Protein AF-S7VWP1-F1 (afdb_monomer_lite)

Foldseek 3Di:
DADQAADEPPPDDDQPVVPDPNVLQHLYHYNVCPVVSVVSVVVVVVVDDPVRVVVSRVVNVVCCVQDVPPVNVVVVVCVVPVD

Organism: NCBI:txid641526

Secondary structure (DSSP, 8-state):
-----EEEESS-PPTTTTT--GGGTSEEEEGGGGGGHHHHHHHHHHTS-HHHHHHHHHHHHHHIIIIISHHHHHHHHHHHH--

Sequence (83 aa):
MGRIPVFIDTDCRLPLDWEINWSKHVVWVRSSKAKVIEKSIAEFHKQLSPSDFITLQSDNRMLWEKYMNRNAFFKEIHDAFKH

pLDDT: mean 94.18, std 4.93, range [66.0, 97.94]

Radius of gyration: 14.52 Å; chains: 1; bounding box: 34×20×42 Å

Structure (mmCIF, N/CA/C/O backbone):
data_AF-S7VWP1-F1
#
_entry.id   AF-S7VWP1-F1
#
loop_
_atom_site.group_PDB
_atom_site.id
_atom_site.type_symbol
_atom_site.label_atom_id
_atom_site.label_alt_id
_atom_site.label_comp_id
_atom_site.label_asym_id
_atom_site.label_entity_id
_atom_site.label_seq_id
_atom_site.pdbx_PDB_ins_code
_atom_site.Cartn_x
_atom_site.Cartn_y
_atom_site.Cartn_z
_atom_site.occupancy
_atom_site.B_iso_or_equiv
_atom_site.auth_seq_id
_atom_site.auth_comp_id
_atom_site.auth_asym_id
_atom_site.auth_atom_id
_atom_site.pdbx_PDB_model_num
ATOM 1 N N . MET A 1 1 ? 4.884 13.095 6.145 1.00 69.56 1 MET A N 1
ATOM 2 C CA . MET A 1 1 ? 4.543 11.679 6.406 1.00 69.56 1 MET A CA 1
ATOM 3 C C . MET A 1 1 ? 3.657 11.163 5.281 1.00 69.56 1 MET A C 1
ATOM 5 O O . MET A 1 1 ? 2.873 11.947 4.751 1.00 69.56 1 MET A O 1
ATOM 9 N N . GLY A 1 2 ? 3.832 9.910 4.856 1.00 87.25 2 GLY A N 1
ATOM 10 C CA . GLY A 1 2 ? 3.013 9.289 3.812 1.00 87.25 2 GLY A CA 1
ATOM 11 C C . GLY A 1 2 ? 1.629 8.926 4.343 1.00 87.25 2 GLY A C 1
ATOM 12 O O . GLY A 1 2 ? 1.477 8.595 5.517 1.00 87.25 2 GLY A O 1
ATOM 13 N N . ARG A 1 3 ? 0.601 9.024 3.497 1.00 93.19 3 ARG A N 1
ATOM 14 C CA . ARG A 1 3 ? -0.737 8.520 3.838 1.00 93.19 3 ARG A CA 1
ATOM 15 C C . ARG A 1 3 ? -0.756 7.007 3.649 1.00 93.19 3 ARG A C 1
ATOM 17 O O . ARG A 1 3 ? -0.119 6.519 2.724 1.00 93.19 3 ARG A O 1
ATOM 24 N N . ILE A 1 4 ? -1.506 6.308 4.495 1.00 96.94 4 ILE A N 1
ATOM 25 C CA . ILE A 1 4 ? -1.787 4.878 4.343 1.00 96.94 4 ILE A CA 1
ATOM 26 C C . ILE A 1 4 ? -3.022 4.771 3.442 1.00 96.94 4 ILE A C 1
ATOM 28 O O . ILE A 1 4 ? -4.090 5.238 3.850 1.00 96.94 4 ILE A O 1
ATOM 32 N N . PRO A 1 5 ? -2.907 4.254 2.208 1.00 95.94 5 PRO A N 1
ATOM 33 C CA . PRO A 1 5 ? -4.045 4.145 1.307 1.00 95.94 5 PRO A CA 1
ATOM 34 C C . PRO A 1 5 ? -5.049 3.105 1.803 1.00 95.94 5 PRO A C 1
ATOM 36 O O . PRO A 1 5 ? -4.676 2.114 2.429 1.00 95.94 5 PRO A O 1
ATOM 39 N N . VAL A 1 6 ? -6.319 3.297 1.456 1.00 95.88 6 VAL A N 1
ATOM 40 C CA . VAL A 1 6 ? -7.334 2.246 1.560 1.00 95.88 6 VAL A CA 1
ATOM 41 C C . VAL A 1 6 ? -7.524 1.660 0.172 1.00 95.88 6 VAL A C 1
ATOM 43 O O . VAL A 1 6 ? -7.867 2.384 -0.761 1.00 95.88 6 VAL A O 1
ATOM 46 N N . PHE A 1 7 ? -7.282 0.362 0.037 1.00 95.75 7 PHE A N 1
ATOM 47 C CA . PHE A 1 7 ? -7.451 -0.362 -1.212 1.00 95.75 7 PHE A CA 1
ATOM 48 C C . PHE A 1 7 ? -8.693 -1.246 -1.134 1.00 95.75 7 PHE A C 1
ATOM 50 O O . PHE A 1 7 ? -8.813 -2.079 -0.236 1.00 95.75 7 PHE A O 1
ATOM 57 N N . ILE A 1 8 ? -9.610 -1.057 -2.084 1.00 94.88 8 ILE A N 1
ATOM 58 C CA . ILE A 1 8 ? -10.770 -1.929 -2.259 1.00 94.88 8 ILE A CA 1
ATOM 59 C C . ILE A 1 8 ? -10.437 -2.921 -3.369 1.00 94.88 8 I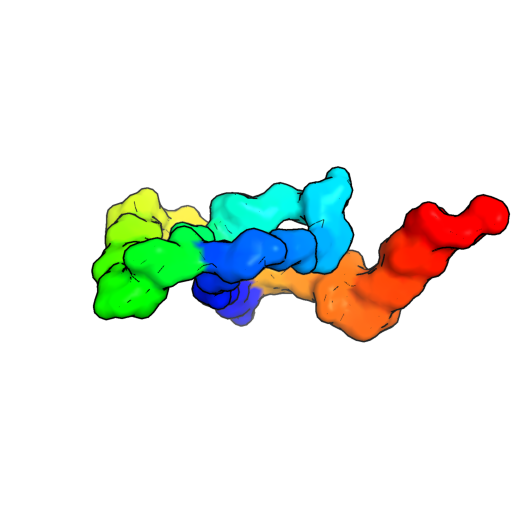LE A C 1
ATOM 61 O O . ILE A 1 8 ? -10.330 -2.547 -4.534 1.00 94.88 8 ILE A O 1
ATOM 65 N N . ASP A 1 9 ? -10.293 -4.181 -2.990 1.00 94.50 9 ASP A N 1
ATOM 66 C CA . ASP A 1 9 ? -9.992 -5.285 -3.888 1.00 94.50 9 ASP A CA 1
ATOM 67 C C . ASP A 1 9 ? -11.248 -5.692 -4.664 1.00 94.50 9 ASP A C 1
ATOM 69 O O . ASP A 1 9 ? -12.132 -6.406 -4.166 1.00 94.50 9 ASP A O 1
ATOM 73 N N . THR A 1 10 ? -11.333 -5.166 -5.881 1.00 93.69 10 THR A N 1
ATOM 74 C CA . THR A 1 10 ? -12.359 -5.464 -6.881 1.00 93.69 10 THR A CA 1
ATOM 75 C C . THR A 1 10 ? -11.843 -6.428 -7.951 1.00 93.69 10 THR A C 1
ATOM 77 O O . THR A 1 10 ? -12.297 -6.329 -9.087 1.00 93.69 10 THR A O 1
ATOM 80 N N . ASP A 1 11 ? -10.890 -7.310 -7.616 1.00 92.31 11 ASP A N 1
ATOM 81 C CA . ASP A 1 11 ? -10.230 -8.220 -8.567 1.00 92.31 11 ASP A CA 1
ATOM 82 C C . ASP A 1 11 ? -9.432 -7.470 -9.654 1.00 92.31 11 ASP A C 1
ATOM 84 O O . ASP A 1 11 ? -9.622 -7.642 -10.858 1.00 92.31 11 ASP A O 1
ATOM 88 N N . CYS A 1 12 ? -8.554 -6.557 -9.220 1.00 92.06 12 CYS A N 1
ATOM 89 C CA . CYS A 1 12 ? -7.663 -5.805 -10.104 1.00 92.06 12 CYS A CA 1
ATOM 90 C C . CYS A 1 12 ? -6.187 -6.068 -9.784 1.00 92.06 12 CYS A C 1
ATOM 92 O O . CYS A 1 12 ? -5.822 -6.407 -8.659 1.00 92.06 12 CYS A O 1
ATOM 94 N N . ARG A 1 13 ? -5.319 -5.887 -10.786 1.00 93.06 13 ARG A N 1
ATOM 95 C CA . ARG A 1 13 ? -3.868 -5.914 -10.577 1.00 93.06 13 ARG A CA 1
ATOM 96 C C . ARG A 1 13 ? -3.382 -4.557 -10.098 1.00 93.06 13 ARG A C 1
ATOM 98 O O . ARG A 1 13 ? -3.770 -3.525 -10.649 1.00 93.06 13 ARG A O 1
ATOM 105 N N . LEU A 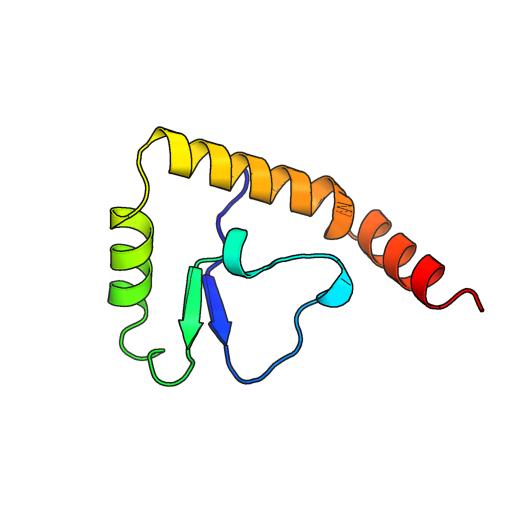1 14 ? -2.516 -4.571 -9.092 1.00 95.50 14 LEU A N 1
ATOM 106 C CA . LEU A 1 14 ? -1.878 -3.362 -8.594 1.00 95.50 14 LEU A CA 1
ATOM 107 C C . LEU A 1 14 ? -0.622 -3.038 -9.417 1.00 95.50 14 LEU A C 1
ATOM 109 O O . LEU A 1 14 ? -0.005 -3.940 -9.987 1.00 95.50 14 LEU A O 1
ATOM 113 N N . PRO A 1 15 ? -0.221 -1.759 -9.502 1.00 95.00 15 PRO A N 1
ATOM 114 C CA . PRO A 1 15 ? 0.986 -1.384 -10.225 1.00 9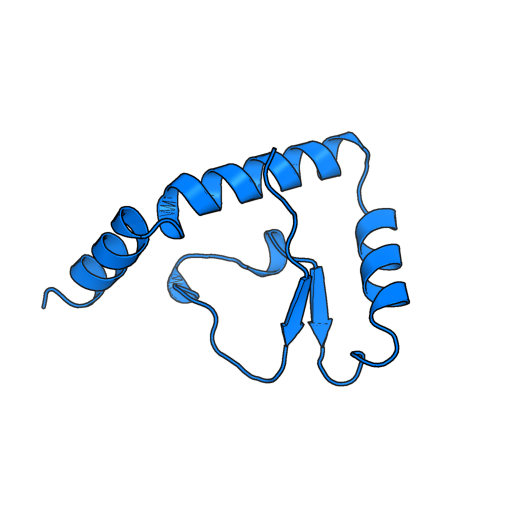5.00 15 PRO A CA 1
ATOM 115 C C . PRO A 1 15 ? 2.225 -2.046 -9.610 1.00 95.00 15 PRO A C 1
ATOM 117 O O . PRO A 1 15 ? 2.390 -2.018 -8.388 1.00 95.00 15 PRO A O 1
ATOM 120 N N . LEU A 1 16 ? 3.101 -2.589 -10.462 1.00 95.56 16 LEU A N 1
ATOM 121 C CA . LEU A 1 16 ? 4.352 -3.246 -10.059 1.00 95.56 16 LEU A CA 1
ATOM 122 C C . LEU A 1 16 ? 4.133 -4.346 -8.997 1.00 95.56 16 LEU A C 1
ATOM 124 O O . LEU A 1 16 ? 4.906 -4.459 -8.047 1.00 95.56 16 LEU A O 1
ATOM 128 N N . ASP A 1 17 ? 3.063 -5.136 -9.115 1.00 94.69 17 ASP A N 1
ATOM 129 C CA . ASP A 1 17 ? 2.712 -6.208 -8.165 1.00 94.69 17 ASP A CA 1
ATOM 130 C C . ASP A 1 17 ? 3.763 -7.329 -8.064 1.00 94.69 17 ASP A C 1
ATOM 132 O O . ASP A 1 17 ? 3.798 -8.049 -7.067 1.00 94.69 17 ASP A O 1
ATOM 136 N N . TRP A 1 18 ? 4.661 -7.435 -9.046 1.00 93.56 18 TRP A N 1
ATOM 137 C CA . TRP A 1 18 ? 5.841 -8.303 -8.999 1.00 93.56 18 TRP A CA 1
ATOM 138 C C . TRP A 1 18 ? 6.952 -7.799 -8.065 1.00 93.56 18 TRP A C 1
ATOM 140 O O . TRP A 1 18 ? 7.772 -8.596 -7.620 1.00 93.56 18 TRP A O 1
ATOM 150 N N . GLU A 1 19 ? 6.986 -6.500 -7.764 1.00 94.69 19 GLU A N 1
ATOM 151 C CA . GLU A 1 19 ? 8.039 -5.846 -6.973 1.00 94.69 19 GLU A CA 1
ATOM 152 C C . GLU A 1 19 ? 7.515 -5.374 -5.605 1.00 94.69 19 GLU A C 1
ATOM 154 O O . GLU A 1 19 ? 8.218 -5.421 -4.594 1.00 94.69 19 GLU A O 1
ATOM 159 N N . ILE A 1 20 ? 6.258 -4.927 -5.540 1.00 96.56 20 ILE A N 1
ATOM 160 C CA . ILE A 1 20 ? 5.683 -4.279 -4.359 1.00 96.56 20 ILE A CA 1
ATOM 161 C C . ILE A 1 20 ? 4.727 -5.221 -3.631 1.00 96.56 20 ILE A C 1
ATOM 163 O O . ILE A 1 20 ? 3.663 -5.587 -4.131 1.00 96.56 20 ILE A O 1
ATOM 167 N N . ASN A 1 21 ? 5.042 -5.520 -2.368 1.00 96.31 21 ASN A N 1
ATOM 168 C CA . ASN A 1 21 ? 4.124 -6.231 -1.483 1.00 96.31 21 ASN A CA 1
ATOM 169 C C . ASN A 1 21 ? 3.069 -5.280 -0.892 1.00 96.31 21 ASN A C 1
ATOM 171 O O . ASN A 1 21 ? 3.174 -4.826 0.250 1.00 96.31 21 ASN A O 1
ATOM 175 N N . TRP A 1 22 ? 2.027 -4.999 -1.671 1.00 96.56 22 TRP A N 1
ATOM 176 C CA . TRP A 1 22 ? 0.979 -4.036 -1.327 1.00 96.56 22 TRP A CA 1
ATOM 177 C C . TRP A 1 22 ? 0.241 -4.322 -0.017 1.00 96.56 22 TRP A C 1
ATOM 179 O O . TRP A 1 22 ? -0.150 -3.378 0.667 1.00 96.56 22 TRP A O 1
ATOM 189 N N . SER A 1 23 ? 0.115 -5.590 0.390 1.00 94.19 23 SER A N 1
ATOM 190 C CA . SER A 1 23 ? -0.537 -5.956 1.659 1.00 94.19 23 SER A CA 1
ATOM 191 C C . SER A 1 23 ? 0.151 -5.373 2.902 1.00 94.19 23 SER A C 1
ATOM 193 O O . SER A 1 23 ? -0.478 -5.265 3.950 1.00 94.19 23 SER A O 1
ATOM 195 N N . LYS A 1 24 ? 1.417 -4.948 2.781 1.00 95.81 24 LYS A N 1
ATOM 196 C CA . LYS A 1 24 ? 2.168 -4.266 3.845 1.00 95.81 24 LYS A CA 1
ATOM 197 C C . LYS A 1 24 ? 1.964 -2.754 3.881 1.00 95.81 24 LYS A C 1
ATOM 199 O O . LYS A 1 24 ? 2.368 -2.129 4.851 1.00 95.81 24 LYS A O 1
ATOM 204 N N . HIS A 1 25 ? 1.389 -2.160 2.837 1.00 96.94 25 HIS A N 1
ATOM 205 C CA . HIS A 1 25 ? 1.353 -0.706 2.664 1.00 96.94 25 HIS A CA 1
ATOM 206 C C . HIS A 1 25 ? -0.053 -0.112 2.753 1.00 96.94 25 HIS A C 1
ATOM 208 O O . HIS A 1 25 ? -0.187 1.065 3.086 1.00 96.94 25 HIS A O 1
ATOM 214 N N . VAL A 1 26 ? -1.094 -0.904 2.490 1.00 96.81 26 VAL A N 1
ATOM 215 C CA . VAL A 1 26 ? -2.477 -0.421 2.389 1.00 96.81 26 VAL A CA 1
ATOM 216 C C . VAL A 1 26 ? -3.391 -1.087 3.408 1.00 96.81 26 VAL A C 1
ATOM 218 O O . VAL A 1 26 ? -3.176 -2.225 3.823 1.00 96.81 26 VAL A O 1
ATOM 221 N N . VAL A 1 27 ? -4.485 -0.407 3.737 1.00 96.50 27 VAL A N 1
ATOM 222 C CA . VAL A 1 27 ? -5.650 -1.057 4.336 1.00 96.50 27 VAL A CA 1
ATOM 223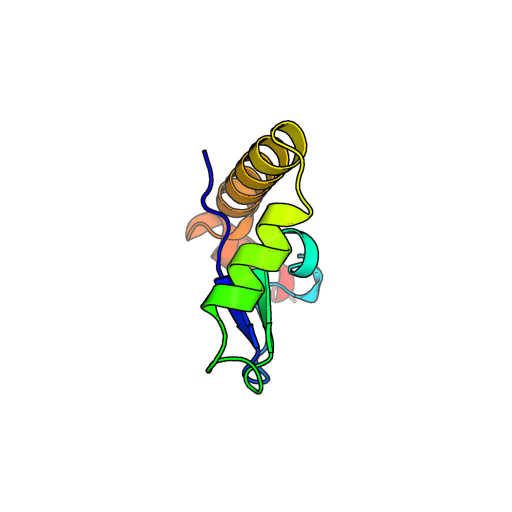 C C . VAL A 1 27 ? -6.332 -1.875 3.244 1.00 96.50 27 VAL A C 1
ATOM 225 O O . VAL A 1 27 ? -6.957 -1.308 2.347 1.00 96.50 27 VAL A O 1
ATOM 228 N N . TRP A 1 28 ? -6.198 -3.198 3.299 1.00 95.06 28 TRP A N 1
ATOM 229 C CA . TRP A 1 28 ? -6.778 -4.096 2.300 1.00 95.06 28 TRP A CA 1
ATOM 230 C C . TRP A 1 28 ? -8.230 -4.442 2.636 1.00 95.06 28 TRP A C 1
ATOM 232 O O . TRP A 1 28 ? -8.511 -5.114 3.631 1.00 95.06 28 TRP A O 1
ATOM 242 N N . VAL A 1 29 ? -9.166 -4.034 1.784 1.00 94.06 29 VAL A N 1
ATOM 243 C CA . VAL A 1 29 ? -10.601 -4.275 1.962 1.00 94.06 29 VAL A CA 1
ATOM 244 C C . VAL A 1 29 ? -11.121 -5.084 0.784 1.00 94.06 29 VAL A C 1
ATOM 246 O O . VAL A 1 29 ? -11.109 -4.620 -0.348 1.00 94.06 29 VAL A O 1
ATOM 249 N N . ARG A 1 30 ? -11.632 -6.294 1.031 1.00 90.81 30 ARG A N 1
ATOM 250 C CA . ARG A 1 30 ? -12.317 -7.063 -0.023 1.00 90.81 30 ARG A CA 1
ATOM 251 C C . ARG A 1 30 ? -13.581 -6.331 -0.473 1.00 90.81 30 ARG A C 1
ATOM 253 O O . ARG A 1 30 ? -14.342 -5.873 0.379 1.00 90.81 30 ARG A O 1
ATOM 260 N N . SER A 1 31 ? -13.861 -6.296 -1.775 1.00 91.19 31 SER A N 1
ATOM 261 C CA . SER A 1 31 ? -15.081 -5.688 -2.340 1.00 91.19 31 SER A CA 1
ATOM 262 C C . SER A 1 31 ? -16.379 -6.187 -1.691 1.00 91.19 31 SER A C 1
ATOM 264 O O . SER A 1 31 ? -17.284 -5.396 -1.434 1.00 91.19 31 SER A O 1
ATOM 266 N N . SER A 1 32 ? -16.449 -7.467 -1.310 1.00 90.38 32 SER A N 1
ATOM 267 C CA . SER A 1 32 ? -17.588 -8.042 -0.572 1.00 90.38 32 SER A CA 1
ATOM 268 C C . SER A 1 32 ? -17.847 -7.392 0.795 1.00 90.38 32 SER A C 1
ATOM 270 O O . SER A 1 32 ? -18.962 -7.456 1.311 1.00 90.38 32 SER A O 1
ATOM 272 N N . LYS A 1 33 ? -16.840 -6.729 1.374 1.00 87.62 33 LYS A N 1
ATOM 273 C CA . LYS A 1 33 ? -16.907 -5.980 2.635 1.00 87.62 33 LYS A CA 1
ATOM 274 C C . LYS A 1 33 ? -16.969 -4.462 2.435 1.00 87.62 33 LYS A C 1
ATOM 276 O O . LYS A 1 33 ? -16.937 -3.731 3.420 1.00 87.62 33 LYS A O 1
ATOM 281 N N . ALA A 1 34 ? -17.115 -3.963 1.206 1.00 83.44 34 ALA A N 1
ATOM 282 C CA . ALA A 1 34 ? -17.123 -2.522 0.933 1.00 83.44 34 ALA A CA 1
ATOM 283 C C . ALA A 1 34 ? -18.241 -1.762 1.676 1.00 83.44 34 ALA A C 1
ATOM 285 O O . ALA A 1 34 ? -18.059 -0.607 2.044 1.00 83.44 34 ALA A O 1
ATOM 286 N N . LYS A 1 35 ? -19.374 -2.420 1.967 1.00 88.25 35 LYS A N 1
ATOM 287 C CA . LYS A 1 35 ? -20.478 -1.842 2.761 1.00 88.25 35 LYS A CA 1
ATOM 288 C C . LYS A 1 35 ? -20.147 -1.626 4.246 1.00 88.25 35 LYS A C 1
ATOM 290 O O . LYS A 1 35 ? -20.923 -0.976 4.930 1.00 88.25 35 LYS A O 1
ATOM 295 N N . VAL A 1 36 ? -19.050 -2.207 4.736 1.00 91.19 36 VAL A N 1
ATOM 296 C CA . VAL A 1 36 ? -18.557 -2.111 6.124 1.00 91.19 36 VAL A CA 1
ATOM 297 C C . VAL A 1 36 ? -17.087 -1.669 6.148 1.00 91.19 36 VAL A C 1
ATOM 299 O O . VAL A 1 36 ? -16.269 -2.134 6.952 1.00 91.19 36 VAL A O 1
ATOM 302 N N . ILE A 1 37 ? -16.721 -0.803 5.202 1.00 92.88 37 ILE A N 1
ATOM 303 C CA . ILE A 1 37 ? -15.354 -0.313 5.012 1.00 92.88 37 ILE A CA 1
ATOM 304 C C . ILE A 1 37 ? -14.832 0.425 6.249 1.00 92.88 37 ILE A C 1
ATOM 306 O O . ILE A 1 37 ? -13.672 0.264 6.618 1.00 92.88 37 ILE A O 1
ATOM 310 N N . GLU A 1 38 ? -15.698 1.153 6.950 1.00 94.38 38 GLU A N 1
ATOM 311 C CA . GLU A 1 38 ? -15.381 1.876 8.177 1.00 94.38 38 GLU A CA 1
ATOM 312 C C . GLU A 1 38 ? -14.895 0.937 9.285 1.00 94.38 38 GLU A C 1
ATOM 314 O O . GLU A 1 38 ? -13.914 1.241 9.966 1.00 94.38 38 GLU A O 1
ATOM 319 N N . LYS A 1 39 ? -15.516 -0.244 9.417 1.00 93.75 39 LYS A N 1
ATOM 320 C CA . LYS A 1 39 ? -15.091 -1.268 10.382 1.00 93.75 39 LYS A CA 1
ATOM 321 C C . LYS A 1 39 ? -13.743 -1.854 9.998 1.00 93.75 39 LYS A C 1
ATOM 323 O O . LYS A 1 39 ? -12.883 -1.985 10.860 1.00 93.75 39 LYS A O 1
ATOM 328 N N . SER A 1 40 ? -13.539 -2.127 8.710 1.00 91.75 40 SER A N 1
ATOM 329 C CA . SER A 1 40 ? -12.280 -2.686 8.202 1.00 91.75 40 SER A CA 1
ATOM 330 C C . SER A 1 40 ? -11.103 -1.728 8.437 1.00 91.75 40 SER A C 1
ATOM 332 O O . SER A 1 40 ? -10.043 -2.147 8.895 1.00 91.75 40 SER A O 1
ATOM 334 N N . ILE A 1 41 ? -11.306 -0.427 8.198 1.00 94.56 41 ILE A N 1
ATOM 335 C CA . ILE A 1 41 ? -10.308 0.617 8.476 1.00 94.56 41 ILE A CA 1
ATOM 336 C C . ILE A 1 41 ? -10.029 0.710 9.981 1.00 94.56 41 ILE A C 1
ATOM 338 O O . ILE A 1 41 ? -8.870 0.712 10.397 1.00 94.56 41 ILE A O 1
ATOM 342 N N . ALA A 1 42 ? -11.071 0.754 10.814 1.00 95.38 42 ALA A N 1
ATOM 343 C CA . ALA A 1 42 ? -10.906 0.842 12.263 1.00 95.38 42 ALA A CA 1
ATOM 344 C C . ALA A 1 42 ? -10.187 -0.387 12.847 1.00 95.38 42 ALA A C 1
ATOM 346 O O . ALA A 1 42 ? -9.322 -0.239 13.706 1.00 95.38 42 ALA A O 1
ATOM 347 N N . GLU A 1 43 ? -10.524 -1.595 12.391 1.00 94.88 43 GLU A N 1
ATOM 348 C CA . GLU A 1 43 ? -9.884 -2.847 12.809 1.00 94.88 43 GLU A CA 1
ATOM 349 C C . GLU A 1 43 ? -8.410 -2.902 12.415 1.00 94.88 43 GLU A C 1
ATOM 351 O O . GLU A 1 43 ? -7.591 -3.315 13.232 1.00 94.88 43 GLU A O 1
ATOM 356 N N . PHE A 1 44 ? -8.064 -2.444 11.211 1.00 95.56 44 PHE A N 1
ATOM 357 C CA . PHE A 1 44 ? -6.675 -2.341 10.774 1.00 95.56 44 PHE A CA 1
ATOM 358 C C . PHE A 1 44 ? -5.867 -1.416 11.691 1.00 95.56 44 PHE A C 1
ATOM 360 O O . PHE A 1 44 ? -4.835 -1.814 12.223 1.00 95.56 44 PHE A O 1
ATOM 367 N N . HIS A 1 45 ? -6.357 -0.199 11.948 1.00 95.69 45 HIS A N 1
ATOM 368 C CA . HIS A 1 45 ? -5.627 0.754 12.788 1.00 95.69 45 HIS A CA 1
ATOM 369 C C . HIS A 1 45 ? -5.538 0.325 14.256 1.00 95.69 45 HIS A C 1
ATOM 371 O O . HIS A 1 45 ? -4.544 0.632 14.904 1.00 95.69 45 HIS A O 1
ATOM 377 N N . LYS A 1 4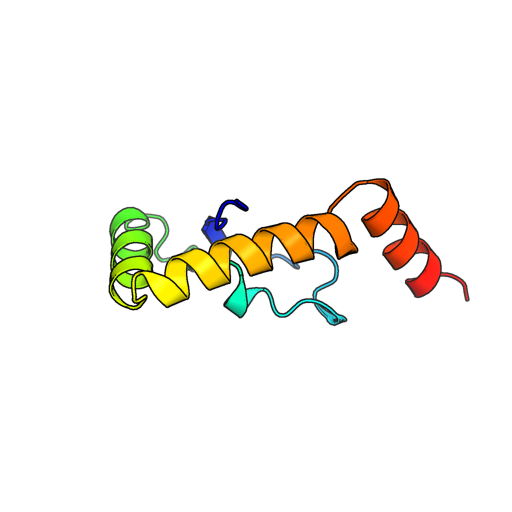6 ? -6.520 -0.423 14.778 1.00 96.81 46 LYS A N 1
ATOM 378 C CA . LYS A 1 46 ? -6.465 -0.994 16.137 1.00 96.81 46 LYS A CA 1
ATOM 379 C C . LYS A 1 46 ? -5.347 -2.024 16.324 1.00 96.81 46 LYS A C 1
ATOM 381 O O . LYS A 1 46 ? -4.958 -2.268 17.460 1.00 96.81 46 LYS A O 1
ATOM 386 N N . GLN A 1 47 ? -4.864 -2.640 15.245 1.00 95.81 47 GLN A N 1
ATOM 387 C CA . GLN A 1 47 ? -3.767 -3.613 15.293 1.00 95.81 47 GLN A CA 1
ATOM 388 C C . GLN A 1 47 ? -2.387 -2.947 15.322 1.00 95.81 47 GLN A C 1
ATOM 390 O O . GLN A 1 47 ? -1.403 -3.618 15.6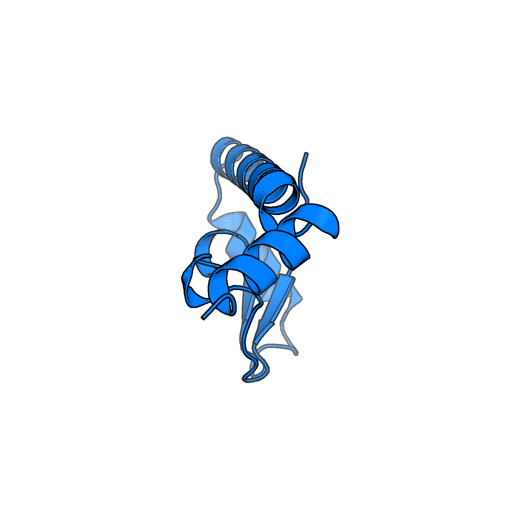16 1.00 95.81 47 GLN A O 1
ATOM 395 N N . LEU A 1 48 ? -2.302 -1.648 15.021 1.00 97.00 48 LEU A N 1
ATOM 396 C CA . LEU A 1 48 ? -1.042 -0.915 14.970 1.00 97.00 48 LEU A CA 1
ATOM 397 C C . LEU A 1 48 ? -0.762 -0.240 16.310 1.00 97.00 48 LEU A C 1
ATOM 399 O O . LEU A 1 48 ? -1.608 0.475 16.852 1.00 97.00 48 LEU A O 1
ATOM 403 N N . SER A 1 49 ? 0.462 -0.392 16.811 1.00 97.88 49 SER A N 1
ATOM 404 C CA . SER A 1 49 ? 0.955 0.515 17.843 1.00 97.88 49 SER A CA 1
ATOM 405 C C . SER A 1 49 ? 1.187 1.918 17.255 1.00 97.88 49 SER A C 1
ATOM 407 O O . SER A 1 49 ? 1.322 2.073 16.035 1.00 97.88 49 SER A O 1
ATOM 409 N N . PRO A 1 50 ? 1.292 2.968 18.091 1.00 97.19 50 PRO A N 1
ATOM 410 C CA . PRO A 1 50 ? 1.653 4.300 17.613 1.00 97.19 50 PRO A CA 1
ATOM 411 C C . PRO A 1 50 ? 2.962 4.321 16.811 1.00 97.19 50 PRO A C 1
ATOM 413 O O . PRO A 1 50 ? 3.048 5.023 15.806 1.00 97.19 50 PRO A O 1
ATOM 416 N N . SER A 1 51 ? 3.965 3.529 17.206 1.00 97.88 51 SER A N 1
ATOM 417 C CA . SER A 1 51 ? 5.219 3.400 16.455 1.00 97.88 51 SER A CA 1
ATOM 418 C C . SER A 1 51 ? 5.024 2.692 15.119 1.00 97.88 51 SER A C 1
ATOM 420 O O . SER A 1 51 ? 5.539 3.176 14.115 1.00 97.88 51 SER A O 1
ATOM 422 N N . ASP A 1 52 ? 4.243 1.609 15.069 1.00 97.56 52 ASP A N 1
ATOM 423 C CA . ASP A 1 52 ? 3.982 0.890 13.812 1.00 97.56 52 ASP A CA 1
ATOM 424 C C . ASP A 1 52 ? 3.243 1.779 12.815 1.00 97.56 52 ASP A C 1
ATOM 426 O O . ASP A 1 52 ? 3.533 1.758 11.622 1.00 97.56 52 ASP A O 1
ATOM 430 N N . PHE A 1 53 ? 2.325 2.613 13.305 1.00 97.12 53 PHE A N 1
ATOM 431 C CA . PHE A 1 53 ? 1.615 3.578 12.479 1.00 97.12 53 PHE A CA 1
ATOM 432 C C . PHE A 1 53 ? 2.571 4.593 11.834 1.00 97.12 53 PHE A C 1
ATOM 434 O O . PHE A 1 53 ? 2.505 4.810 10.624 1.00 97.12 53 PHE A O 1
ATOM 441 N N . ILE A 1 54 ? 3.495 5.174 12.605 1.00 97.62 54 ILE A N 1
ATOM 442 C CA . ILE A 1 54 ? 4.494 6.125 12.086 1.00 97.62 54 ILE A CA 1
ATOM 443 C C . ILE A 1 54 ? 5.466 5.446 11.113 1.00 97.62 54 ILE A C 1
ATOM 445 O O . ILE A 1 54 ? 5.795 6.020 10.068 1.00 97.62 54 ILE A O 1
ATOM 449 N N . THR A 1 55 ? 5.897 4.222 11.420 1.00 97.81 55 THR A N 1
ATOM 450 C CA . THR A 1 55 ? 6.732 3.410 10.526 1.00 97.81 55 THR A CA 1
ATOM 451 C C . THR A 1 55 ? 6.012 3.173 9.205 1.00 97.81 55 THR A C 1
ATOM 453 O O . THR A 1 55 ? 6.529 3.536 8.154 1.00 97.81 55 THR A O 1
ATOM 456 N N . LEU A 1 56 ? 4.762 2.713 9.245 1.00 97.62 56 LEU A N 1
ATOM 457 C CA . LEU A 1 56 ? 3.962 2.450 8.052 1.00 97.62 56 LEU A CA 1
ATOM 458 C C . LEU A 1 56 ? 3.726 3.713 7.204 1.00 97.62 56 LEU A C 1
ATOM 460 O O . LEU A 1 56 ? 3.730 3.654 5.971 1.00 97.62 56 LEU A O 1
ATOM 464 N N . GLN A 1 57 ? 3.546 4.876 7.831 1.00 97.75 57 GLN A N 1
ATOM 465 C CA . GLN A 1 57 ? 3.466 6.157 7.122 1.00 97.75 57 GLN A CA 1
ATOM 466 C C . GLN A 1 57 ? 4.792 6.543 6.453 1.00 97.75 57 GLN A C 1
ATOM 468 O O . GLN A 1 57 ? 4.793 7.146 5.374 1.00 97.75 57 GLN A O 1
ATOM 473 N N . SER A 1 58 ? 5.916 6.228 7.089 1.00 97.94 58 SER A N 1
ATOM 474 C CA . SER A 1 58 ? 7.254 6.477 6.548 1.00 97.94 58 SER A CA 1
ATOM 475 C C . SER A 1 58 ? 7.545 5.532 5.382 1.00 97.94 58 SER A C 1
ATOM 477 O O . SER A 1 58 ? 7.951 5.989 4.315 1.00 97.94 58 SER A O 1
ATOM 479 N N . ASP A 1 59 ? 7.198 4.255 5.519 1.00 97.56 59 ASP A N 1
ATOM 480 C CA . ASP A 1 59 ? 7.319 3.238 4.473 1.00 97.56 59 ASP A CA 1
ATOM 481 C C . ASP A 1 59 ? 6.480 3.583 3.242 1.00 97.56 59 ASP A C 1
ATOM 483 O O . ASP A 1 59 ? 6.970 3.520 2.116 1.00 97.56 59 ASP A O 1
ATOM 487 N N . ASN A 1 60 ? 5.237 4.036 3.435 1.00 97.62 60 ASN A N 1
ATOM 488 C CA . ASN A 1 60 ? 4.395 4.514 2.335 1.00 97.62 60 ASN A CA 1
ATOM 489 C C . ASN A 1 60 ? 4.993 5.738 1.629 1.00 97.62 60 ASN A C 1
ATOM 491 O O . ASN A 1 60 ? 4.875 5.876 0.410 1.00 97.62 60 ASN A O 1
ATOM 495 N N . ARG A 1 61 ? 5.651 6.640 2.370 1.00 97.31 61 ARG A N 1
ATOM 496 C CA . ARG A 1 61 ? 6.339 7.786 1.763 1.00 97.31 61 ARG A CA 1
ATOM 497 C C . ARG A 1 61 ? 7.523 7.331 0.913 1.00 97.31 61 ARG A C 1
ATOM 499 O O . ARG A 1 61 ? 7.644 7.797 -0.218 1.00 97.31 61 ARG A O 1
ATOM 506 N N . MET A 1 62 ? 8.344 6.420 1.431 1.00 96.94 62 MET A N 1
ATOM 507 C CA . MET A 1 62 ? 9.490 5.870 0.706 1.00 96.94 62 MET A CA 1
ATOM 508 C C . MET A 1 62 ? 9.054 5.104 -0.543 1.00 96.94 62 MET A C 1
ATOM 510 O O . MET A 1 62 ? 9.631 5.303 -1.607 1.00 96.94 62 MET A O 1
ATOM 514 N N . LEU A 1 63 ? 7.997 4.291 -0.456 1.00 97.06 63 LEU A N 1
ATOM 515 C CA . LEU A 1 63 ? 7.414 3.600 -1.610 1.00 97.06 63 LEU A CA 1
ATOM 516 C C . LEU A 1 63 ? 6.990 4.592 -2.698 1.00 97.06 63 LEU A C 1
ATOM 518 O O . LEU A 1 63 ? 7.264 4.374 -3.879 1.00 97.06 63 LEU A O 1
ATOM 522 N N . TRP A 1 64 ? 6.360 5.706 -2.313 1.00 96.19 64 TRP A N 1
ATOM 523 C CA . TRP A 1 64 ? 5.955 6.734 -3.268 1.00 96.19 64 TRP A CA 1
ATOM 524 C C . TRP A 1 64 ? 7.146 7.387 -3.974 1.00 96.19 64 TRP A C 1
ATOM 526 O O . TRP A 1 64 ? 7.161 7.525 -5.199 1.00 96.19 64 TRP A O 1
ATOM 536 N N . GLU A 1 65 ? 8.160 7.779 -3.207 1.00 95.69 65 GLU A N 1
ATOM 537 C CA . GLU A 1 65 ? 9.384 8.384 -3.737 1.00 95.69 65 GLU A CA 1
ATOM 538 C C . GLU A 1 65 ? 10.181 7.408 -4.605 1.00 95.69 65 GLU A C 1
ATOM 540 O O . GLU A 1 65 ? 10.742 7.822 -5.617 1.00 95.69 65 GLU A O 1
ATOM 545 N N . LYS A 1 66 ? 10.185 6.119 -4.258 1.00 95.94 66 LYS A N 1
ATOM 546 C CA . LYS A 1 66 ? 10.944 5.098 -4.977 1.00 95.94 66 LYS A CA 1
ATOM 547 C C . LYS A 1 66 ? 10.258 4.619 -6.252 1.00 95.94 66 LYS A C 1
ATOM 549 O O . LYS A 1 66 ? 10.960 4.393 -7.225 1.00 95.94 66 LYS A O 1
ATOM 554 N N . TYR A 1 67 ? 8.930 4.477 -6.255 1.00 96.62 67 TYR A N 1
ATOM 555 C CA . TYR A 1 67 ? 8.228 3.759 -7.326 1.00 96.62 67 TYR A CA 1
ATOM 556 C C . TYR A 1 67 ? 7.008 4.478 -7.911 1.00 96.62 67 TYR A C 1
ATOM 558 O O . TYR A 1 67 ? 6.731 4.315 -9.092 1.00 96.62 67 TYR A O 1
ATOM 566 N N . MET A 1 68 ? 6.251 5.246 -7.119 1.00 95.25 68 MET A N 1
ATOM 567 C CA . MET A 1 68 ? 4.914 5.716 -7.541 1.00 95.25 68 MET A CA 1
ATOM 568 C C . MET A 1 68 ? 4.855 7.176 -7.996 1.00 95.25 68 MET A C 1
ATOM 570 O O . MET A 1 68 ? 3.813 7.640 -8.458 1.00 95.25 68 MET A O 1
ATOM 574 N N . ASN A 1 69 ? 5.960 7.922 -7.923 1.00 94.44 69 ASN A N 1
ATOM 575 C CA . ASN A 1 69 ? 6.041 9.185 -8.651 1.00 94.44 69 ASN A CA 1
ATOM 576 C C . ASN A 1 69 ? 6.203 8.924 -10.157 1.00 94.44 69 ASN A C 1
ATOM 578 O O . ASN A 1 69 ? 6.741 7.899 -10.565 1.00 94.44 69 ASN A O 1
ATOM 582 N N . ARG A 1 70 ? 5.777 9.892 -10.980 1.00 94.25 70 ARG A N 1
ATOM 583 C CA . ARG A 1 70 ? 5.766 9.777 -12.447 1.00 94.25 70 ARG A CA 1
ATOM 584 C C . ARG A 1 70 ? 7.089 9.244 -13.009 1.00 94.25 70 ARG A C 1
ATOM 586 O O . ARG A 1 70 ? 7.077 8.280 -13.761 1.00 94.25 70 ARG A O 1
ATOM 593 N N . ASN A 1 71 ? 8.208 9.869 -12.652 1.00 96.19 71 ASN A N 1
ATOM 594 C CA . ASN A 1 71 ? 9.504 9.537 -13.242 1.00 96.19 71 ASN A CA 1
ATOM 595 C C . ASN A 1 71 ? 9.964 8.138 -12.829 1.00 96.19 71 ASN A C 1
ATOM 597 O O . ASN A 1 71 ? 10.400 7.370 -13.681 1.00 96.19 71 ASN A O 1
ATOM 601 N N . ALA A 1 72 ? 9.834 7.805 -11.543 1.00 96.06 72 ALA A N 1
ATOM 602 C CA . ALA A 1 72 ? 10.170 6.480 -11.044 1.00 96.06 72 ALA A CA 1
ATOM 603 C C . ALA A 1 72 ? 9.311 5.396 -11.702 1.00 96.06 72 ALA A C 1
ATOM 605 O O . ALA A 1 72 ? 9.852 4.449 -12.255 1.00 96.06 72 ALA A O 1
ATOM 606 N N . PHE A 1 73 ? 7.990 5.577 -11.734 1.00 96.38 73 PHE A N 1
ATOM 607 C CA . PHE A 1 73 ? 7.076 4.585 -12.290 1.00 96.38 73 PHE A CA 1
ATOM 608 C C . PHE A 1 73 ? 7.390 4.267 -13.756 1.00 96.38 73 PHE A C 1
ATOM 610 O O . PHE A 1 73 ? 7.530 3.106 -14.126 1.00 96.38 73 PHE A O 1
ATOM 617 N N . PHE A 1 74 ? 7.556 5.294 -14.596 1.00 95.50 74 PHE A N 1
ATOM 618 C CA . PHE A 1 74 ? 7.876 5.079 -16.008 1.00 95.50 74 PHE A CA 1
ATOM 619 C C . PHE A 1 74 ? 9.264 4.472 -16.219 1.00 95.50 74 PHE A C 1
ATOM 621 O O . PHE A 1 74 ? 9.442 3.736 -17.186 1.00 95.50 74 PHE A O 1
ATOM 628 N N . LYS A 1 75 ? 10.224 4.736 -15.325 1.00 95.62 75 LYS A N 1
ATOM 629 C CA . LYS A 1 75 ? 11.526 4.069 -15.350 1.00 95.62 75 LYS A CA 1
ATOM 630 C C . LYS A 1 75 ? 11.384 2.570 -15.078 1.00 95.62 75 LYS A C 1
ATOM 632 O O . LYS A 1 75 ? 11.882 1.783 -15.871 1.00 95.62 75 LYS A O 1
ATOM 637 N N . GLU A 1 76 ? 10.670 2.182 -14.022 1.00 95.56 76 GLU A N 1
ATOM 638 C CA . GLU A 1 76 ? 10.459 0.764 -13.686 1.00 95.56 76 GLU A CA 1
ATOM 639 C C . GLU A 1 76 ? 9.736 0.014 -14.810 1.00 95.56 76 GLU A C 1
ATOM 641 O O . GLU A 1 76 ? 10.116 -1.095 -15.170 1.00 95.56 76 GLU A O 1
ATOM 646 N N . ILE A 1 77 ? 8.720 0.640 -15.414 1.00 95.12 77 ILE A N 1
ATOM 647 C CA . ILE A 1 77 ? 8.019 0.071 -16.569 1.00 95.12 77 ILE A CA 1
ATOM 648 C C . ILE A 1 77 ? 8.959 -0.051 -17.771 1.00 95.12 77 ILE A C 1
ATOM 650 O O . ILE A 1 77 ? 9.018 -1.112 -18.383 1.00 95.12 77 ILE A O 1
ATOM 654 N N . HIS A 1 78 ? 9.709 1.000 -18.111 1.00 95.38 78 HIS A N 1
ATOM 655 C CA . HIS A 1 78 ? 10.685 0.940 -19.198 1.00 95.38 78 HIS A CA 1
ATOM 656 C C . HIS A 1 78 ? 11.671 -0.212 -18.988 1.00 95.38 78 HIS A C 1
ATOM 658 O O . HIS A 1 78 ? 11.855 -1.017 -19.894 1.00 95.38 78 HIS A O 1
ATOM 664 N N . ASP A 1 79 ? 12.265 -0.314 -17.799 1.00 93.81 79 ASP A N 1
ATOM 665 C CA . ASP A 1 79 ? 13.268 -1.330 -17.486 1.00 93.81 79 ASP A CA 1
ATOM 666 C C . ASP A 1 79 ? 12.674 -2.749 -17.520 1.00 93.81 79 ASP A C 1
ATOM 668 O O . ASP A 1 79 ? 13.337 -3.668 -17.998 1.00 93.81 79 ASP A O 1
ATOM 672 N N . ALA A 1 80 ? 11.407 -2.920 -17.126 1.00 93.06 80 ALA A N 1
ATOM 673 C CA . ALA A 1 80 ? 10.688 -4.193 -17.217 1.00 93.06 80 ALA A CA 1
ATOM 674 C C . ALA A 1 80 ? 10.378 -4.645 -18.659 1.00 93.06 80 ALA A C 1
ATOM 676 O O . ALA A 1 80 ? 10.203 -5.838 -18.895 1.00 93.06 80 ALA A O 1
ATOM 677 N N . PHE A 1 81 ? 10.304 -3.720 -19.624 1.00 92.44 81 PHE A N 1
ATOM 678 C CA . PHE A 1 81 ? 9.952 -4.009 -21.024 1.00 92.44 81 PHE A CA 1
ATOM 679 C C . PHE A 1 81 ? 11.088 -3.750 -22.023 1.00 92.44 81 PHE A C 1
ATOM 681 O O . PHE A 1 81 ? 10.867 -3.848 -23.226 1.00 92.44 81 PHE A O 1
ATOM 688 N N . LYS A 1 82 ? 12.301 -3.432 -21.559 1.00 90.25 82 LYS A N 1
ATOM 689 C CA . LYS A 1 82 ? 13.459 -3.049 -22.392 1.00 90.25 82 LYS A CA 1
ATOM 690 C C . LYS A 1 82 ? 14.089 -4.208 -23.197 1.00 90.25 82 LYS A C 1
ATOM 692 O O . LYS A 1 82 ? 15.272 -4.139 -23.526 1.00 90.25 82 LYS A O 1
ATOM 697 N N . HIS A 1 83 ? 13.350 -5.284 -23.452 1.00 66.00 83 HIS A N 1
ATOM 698 C CA . HIS A 1 83 ? 13.831 -6.448 -24.200 1.00 66.00 83 HIS A CA 1
ATOM 699 C C . HIS A 1 83 ? 13.847 -6.191 -25.706 1.00 66.00 83 HIS A C 1
ATOM 701 O O . HIS A 1 83 ? 12.814 -5.728 -26.239 1.00 66.00 83 HIS A O 1
#